Protein AF-A0A1Q6M5T2-F1 (afdb_monomer_lite)

Structure (mmCIF, N/CA/C/O backbone):
data_AF-A0A1Q6M5T2-F1
#
_entry.id   AF-A0A1Q6M5T2-F1
#
loop_
_atom_site.group_PDB
_atom_site.id
_atom_site.type_symbol
_atom_site.label_atom_id
_atom_site.label_alt_id
_atom_site.label_comp_id
_atom_site.label_asym_id
_atom_site.label_entity_id
_atom_site.label_seq_id
_atom_site.pdbx_PDB_ins_code
_atom_site.Cartn_x
_atom_site.Cartn_y
_atom_site.Cartn_z
_atom_site.occupancy
_atom_site.B_iso_or_equiv
_atom_site.auth_seq_id
_atom_site.auth_comp_id
_atom_site.auth_asym_id
_atom_site.auth_atom_id
_atom_site.pdbx_PDB_model_num
ATOM 1 N N . MET A 1 1 ? -17.429 23.509 3.846 1.00 54.16 1 MET A N 1
ATOM 2 C CA . MET A 1 1 ? -16.993 22.189 3.324 1.00 54.16 1 MET A CA 1
ATOM 3 C C . MET A 1 1 ? -15.533 21.878 3.674 1.00 54.16 1 MET A C 1
ATOM 5 O O . MET A 1 1 ? -15.286 20.848 4.289 1.00 54.16 1 MET A O 1
ATOM 9 N N . LEU A 1 2 ? -14.589 22.795 3.407 1.00 54.44 2 LEU A N 1
ATOM 10 C CA . LEU A 1 2 ? -13.163 22.644 3.757 1.00 54.44 2 LEU A CA 1
ATOM 11 C C . LEU A 1 2 ? -12.884 22.352 5.246 1.00 54.44 2 LEU A C 1
ATOM 13 O O . LEU A 1 2 ? -12.005 21.554 5.555 1.00 54.44 2 LEU A O 1
ATOM 17 N N . SER A 1 3 ? -13.628 22.964 6.175 1.00 58.06 3 SER A N 1
ATOM 18 C CA . SER A 1 3 ? -13.429 22.752 7.620 1.00 58.06 3 SER A CA 1
ATOM 19 C C . SER A 1 3 ? -13.767 21.325 8.072 1.00 58.06 3 SER A C 1
ATOM 21 O O . SER A 1 3 ? -13.052 20.765 8.897 1.00 58.06 3 SER A O 1
ATOM 23 N N . LYS A 1 4 ? -14.802 20.697 7.492 1.00 59.91 4 LYS A N 1
ATOM 24 C CA . LYS A 1 4 ? -15.175 19.294 7.765 1.00 59.91 4 LYS A CA 1
ATOM 25 C C . LYS A 1 4 ? -14.154 18.306 7.189 1.00 59.91 4 LYS A C 1
ATOM 27 O O . LYS A 1 4 ? -13.823 17.322 7.845 1.00 59.91 4 LYS A O 1
ATOM 32 N N . ILE A 1 5 ? -13.613 18.605 6.005 1.00 61.44 5 ILE A N 1
ATOM 33 C CA . ILE A 1 5 ? -12.546 17.818 5.367 1.00 61.44 5 ILE A CA 1
ATOM 34 C C . ILE A 1 5 ? -11.267 17.892 6.214 1.00 61.44 5 ILE A C 1
ATOM 36 O O . ILE A 1 5 ? -10.753 16.859 6.634 1.00 61.44 5 ILE A O 1
ATOM 40 N N . LYS A 1 6 ? -10.814 19.099 6.586 1.00 57.97 6 LYS A N 1
ATOM 41 C CA . LYS A 1 6 ? -9.647 19.288 7.469 1.00 57.97 6 LYS A CA 1
ATOM 42 C C . LYS A 1 6 ? -9.798 18.550 8.802 1.00 57.97 6 LYS A C 1
ATOM 44 O O . LYS A 1 6 ? -8.864 17.885 9.228 1.00 57.97 6 LYS A O 1
ATOM 49 N N . LYS A 1 7 ? -10.982 18.592 9.422 1.00 62.62 7 LYS A N 1
ATOM 50 C CA . LYS A 1 7 ? -11.262 17.890 10.688 1.00 62.62 7 LYS A CA 1
ATOM 51 C C . LYS A 1 7 ? -11.243 16.358 10.562 1.00 62.62 7 LYS A C 1
ATOM 53 O O . LYS A 1 7 ? -11.088 15.678 11.566 1.00 62.62 7 LYS A O 1
ATOM 58 N N . THR A 1 8 ? -11.399 15.822 9.352 1.00 62.69 8 THR A N 1
ATOM 59 C CA . THR A 1 8 ? -11.350 14.376 9.075 1.00 62.69 8 THR A CA 1
ATOM 60 C C . THR A 1 8 ? -9.910 13.898 8.866 1.00 62.69 8 THR A C 1
ATOM 62 O O . THR A 1 8 ? -9.520 12.858 9.399 1.00 62.69 8 THR A O 1
ATOM 65 N N . PHE A 1 9 ? -9.107 14.678 8.136 1.00 68.81 9 PHE A N 1
ATOM 66 C CA . PHE A 1 9 ? -7.741 14.307 7.750 1.00 68.81 9 PHE A CA 1
ATOM 67 C C . PHE A 1 9 ? -6.652 14.800 8.716 1.00 68.81 9 PHE A C 1
ATOM 69 O O . PHE A 1 9 ? -5.597 14.195 8.790 1.00 68.81 9 PHE A O 1
ATOM 76 N N . LEU A 1 10 ? -6.876 15.833 9.529 1.00 70.94 10 LEU A N 1
ATOM 77 C CA . LEU A 1 10 ? -5.912 16.267 10.555 1.00 70.94 10 LEU A CA 1
ATOM 78 C C . LEU A 1 10 ? -6.220 15.612 11.905 1.00 70.94 10 LEU A C 1
ATOM 80 O O . LEU A 1 10 ? -6.423 16.285 12.913 1.00 70.94 10 LEU A O 1
ATOM 84 N N . THR A 1 11 ? -6.320 14.283 11.912 1.00 82.50 11 THR A N 1
ATOM 85 C CA . THR A 1 11 ? -6.622 13.498 13.116 1.00 82.50 11 THR A CA 1
ATOM 86 C C . THR A 1 11 ? -5.472 12.565 13.458 1.00 82.50 11 THR A C 1
ATOM 88 O O . THR A 1 11 ? -4.744 12.116 12.572 1.00 82.50 11 THR A O 1
ATOM 91 N N . LYS A 1 12 ? -5.343 12.219 14.746 1.00 87.19 12 LYS A N 1
ATOM 92 C C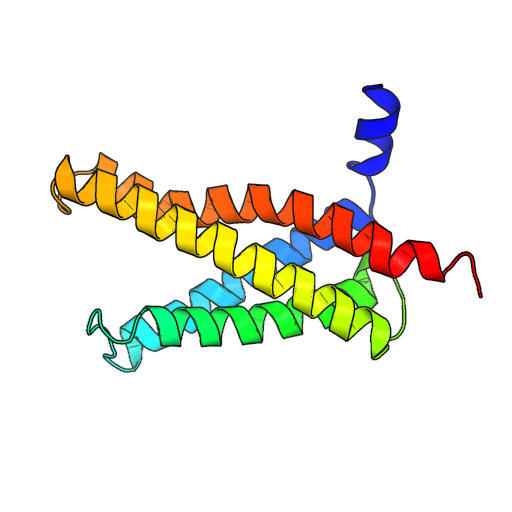A . LYS A 1 12 ? -4.397 11.190 15.202 1.00 87.19 12 LYS A CA 1
ATOM 93 C C . LYS A 1 12 ? -4.586 9.889 14.415 1.00 87.19 12 LYS A C 1
ATOM 95 O O . LYS A 1 12 ? -3.608 9.344 13.927 1.00 87.19 12 LYS A O 1
ATOM 100 N N . SER A 1 13 ? -5.833 9.455 14.203 1.00 89.62 13 SER A N 1
ATOM 101 C CA . SER A 1 13 ? -6.135 8.254 13.414 1.00 89.62 13 SER A CA 1
ATOM 102 C C . SER A 1 13 ? -5.636 8.350 11.972 1.00 89.62 13 SER A C 1
ATOM 104 O O . SER A 1 13 ? -5.062 7.386 11.484 1.00 89.62 13 SER A O 1
ATOM 106 N N . PHE A 1 14 ? -5.806 9.486 11.284 1.00 92.31 14 PHE A N 1
ATOM 107 C CA . PHE A 1 14 ? -5.267 9.630 9.926 1.00 92.31 14 PHE A CA 1
ATOM 108 C C . PHE A 1 14 ? -3.739 9.568 9.916 1.00 92.31 14 PHE A C 1
ATOM 110 O O . PHE A 1 14 ? -3.164 8.846 9.109 1.00 92.31 14 PHE A O 1
ATOM 117 N N . LEU A 1 15 ? -3.076 10.268 10.842 1.00 93.25 15 LEU A N 1
ATOM 118 C CA . LEU A 1 15 ? -1.617 10.251 10.923 1.00 93.25 15 LEU A CA 1
ATOM 119 C C . LEU A 1 15 ? -1.081 8.841 11.216 1.00 93.25 15 LEU A C 1
ATOM 121 O O . LEU A 1 15 ? -0.168 8.379 10.536 1.00 93.25 15 LEU A O 1
ATOM 125 N N . THR A 1 16 ? -1.678 8.132 12.178 1.00 94.94 16 THR A N 1
ATOM 126 C CA . THR A 1 16 ? -1.327 6.740 12.490 1.00 94.94 16 THR A CA 1
ATOM 127 C C . THR A 1 16 ? -1.577 5.820 11.296 1.00 94.94 16 THR A C 1
ATOM 129 O O . THR A 1 16 ? -0.715 5.004 10.970 1.00 94.94 16 THR A O 1
ATOM 132 N N . PHE A 1 17 ? -2.694 6.000 10.586 1.00 95.81 17 PHE A N 1
ATOM 133 C CA . PHE A 1 17 ? -2.992 5.254 9.365 1.00 95.81 17 PHE A CA 1
ATOM 134 C C . PHE A 1 17 ? -1.935 5.488 8.279 1.00 95.81 17 PHE A C 1
ATOM 136 O O . PHE A 1 17 ? -1.493 4.534 7.644 1.00 95.81 17 PHE A O 1
ATOM 143 N N . CYS A 1 18 ? -1.485 6.732 8.092 1.00 95.31 18 CYS A N 1
ATOM 144 C CA . CYS A 1 18 ? -0.428 7.069 7.140 1.00 95.31 18 CYS A CA 1
ATOM 145 C C . CYS A 1 18 ? 0.916 6.437 7.505 1.00 95.31 18 CYS A C 1
ATOM 147 O O .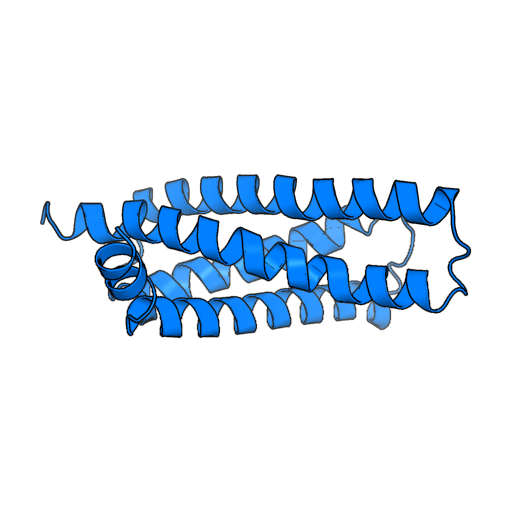 CYS A 1 18 ? 1.583 5.898 6.626 1.00 95.31 18 CYS A O 1
ATOM 149 N N . ILE A 1 19 ? 1.293 6.442 8.786 1.00 96.62 19 ILE A N 1
ATOM 150 C CA . ILE A 1 19 ? 2.521 5.784 9.257 1.00 96.62 19 ILE A CA 1
ATOM 151 C C . ILE A 1 19 ? 2.457 4.279 8.973 1.00 96.62 19 ILE A C 1
ATOM 153 O O . ILE A 1 19 ? 3.383 3.719 8.391 1.00 96.62 19 ILE A O 1
ATOM 157 N N . ILE A 1 20 ? 1.344 3.627 9.320 1.00 97.75 20 ILE A N 1
ATOM 158 C CA . ILE A 1 20 ? 1.143 2.196 9.049 1.00 97.75 20 ILE A CA 1
ATOM 159 C C . ILE A 1 20 ? 1.150 1.921 7.545 1.00 97.75 20 ILE A C 1
ATOM 161 O O . ILE A 1 20 ? 1.754 0.947 7.107 1.00 97.75 20 ILE A O 1
ATOM 165 N N . GLY A 1 21 ? 0.521 2.786 6.750 1.00 96.56 21 GLY A N 1
ATOM 166 C CA . GLY A 1 21 ? 0.528 2.710 5.293 1.00 96.56 21 GLY A CA 1
ATOM 167 C C . GLY A 1 21 ? 1.930 2.795 4.697 1.00 96.56 21 GLY A C 1
ATOM 168 O O . GLY A 1 21 ? 2.271 1.993 3.832 1.00 96.56 21 GLY A O 1
ATOM 169 N N . GLY A 1 22 ? 2.759 3.714 5.196 1.00 96.44 22 GLY A N 1
ATOM 170 C CA . GLY A 1 22 ? 4.164 3.828 4.806 1.00 96.44 22 GLY A CA 1
ATOM 171 C C . GLY A 1 22 ? 4.968 2.579 5.167 1.00 96.44 22 GLY A C 1
ATOM 172 O O . GLY A 1 22 ? 5.690 2.050 4.328 1.00 96.44 22 GLY A O 1
ATOM 173 N N . LEU A 1 23 ? 4.788 2.042 6.378 1.00 97.50 23 LEU A N 1
ATOM 174 C CA . LEU A 1 23 ? 5.427 0.786 6.787 1.00 97.50 23 LEU A CA 1
ATOM 175 C C . LEU A 1 23 ? 4.969 -0.400 5.930 1.00 97.50 23 LEU A C 1
ATOM 177 O O . LEU A 1 23 ? 5.787 -1.228 5.545 1.00 97.50 23 LEU A O 1
ATOM 181 N N . ALA A 1 24 ? 3.682 -0.466 5.588 1.00 97.00 24 ALA A N 1
ATOM 182 C CA . ALA A 1 24 ? 3.139 -1.499 4.713 1.00 97.00 24 ALA A CA 1
ATOM 183 C C . ALA A 1 24 ? 3.699 -1.401 3.287 1.00 97.00 24 ALA A C 1
ATOM 185 O O . ALA A 1 24 ? 4.001 -2.427 2.682 1.00 97.00 24 ALA A O 1
ATOM 186 N N . TYR A 1 25 ? 3.875 -0.184 2.765 1.00 94.81 25 TYR A N 1
ATOM 187 C CA . TYR A 1 25 ? 4.528 0.048 1.477 1.00 94.81 25 TYR A CA 1
ATOM 188 C C . TYR A 1 25 ? 5.992 -0.408 1.498 1.00 94.81 25 TYR A C 1
ATOM 190 O O . TYR A 1 25 ? 6.420 -1.133 0.604 1.00 94.81 25 TYR A O 1
ATOM 198 N N . LEU A 1 26 ? 6.747 -0.059 2.544 1.00 94.81 26 LEU A N 1
ATOM 199 C CA . LEU A 1 26 ? 8.130 -0.518 2.700 1.00 94.81 26 LEU A CA 1
ATOM 200 C C . LEU A 1 26 ? 8.216 -2.042 2.837 1.00 94.81 26 LEU A C 1
ATOM 202 O O . LEU A 1 26 ? 9.107 -2.652 2.255 1.00 94.81 26 LEU A O 1
ATOM 206 N N . LEU A 1 27 ? 7.279 -2.662 3.557 1.00 95.44 27 LEU A N 1
ATOM 207 C CA . LEU A 1 27 ? 7.180 -4.116 3.667 1.00 95.44 27 LEU A CA 1
ATOM 208 C C . LEU A 1 27 ? 6.909 -4.758 2.301 1.00 95.44 27 LEU A C 1
ATOM 210 O O . LEU A 1 27 ? 7.589 -5.711 1.931 1.00 95.44 27 LEU A O 1
ATOM 214 N N . HIS A 1 28 ? 5.959 -4.213 1.539 1.00 93.25 28 HIS A N 1
ATOM 215 C CA . HIS A 1 28 ? 5.656 -4.667 0.185 1.00 93.25 28 HIS A CA 1
ATOM 216 C C . HIS A 1 28 ? 6.893 -4.572 -0.717 1.00 93.25 28 HIS A C 1
ATOM 218 O O . HIS A 1 28 ? 7.310 -5.575 -1.293 1.00 93.25 28 HIS A O 1
ATOM 224 N N . GLN A 1 29 ? 7.528 -3.398 -0.774 1.00 88.75 29 GLN A N 1
ATOM 225 C CA . GLN A 1 29 ? 8.707 -3.180 -1.606 1.00 88.75 29 GLN A CA 1
ATOM 226 C C . GLN A 1 29 ? 9.886 -4.051 -1.164 1.00 88.75 29 GLN A C 1
ATOM 228 O O . GLN A 1 29 ? 10.607 -4.577 -2.005 1.00 88.75 29 GLN A O 1
ATOM 233 N N . GLY A 1 30 ? 10.079 -4.236 0.143 1.00 89.56 30 GLY A N 1
ATOM 234 C CA . GLY A 1 30 ? 11.121 -5.097 0.693 1.00 89.56 30 GLY A CA 1
ATOM 235 C C . GLY A 1 30 ? 10.937 -6.556 0.281 1.00 89.56 30 GLY A C 1
ATOM 236 O O . GLY A 1 30 ? 11.874 -7.169 -0.221 1.00 89.56 30 GLY A O 1
ATOM 237 N N . ILE A 1 31 ? 9.723 -7.097 0.418 1.00 88.50 31 ILE A N 1
ATOM 238 C CA . ILE A 1 31 ? 9.409 -8.469 -0.007 1.00 88.50 31 ILE A CA 1
ATOM 239 C C . ILE A 1 31 ? 9.575 -8.605 -1.522 1.00 88.50 31 ILE A C 1
ATOM 241 O O . ILE A 1 31 ? 10.239 -9.531 -1.982 1.00 88.50 31 ILE A O 1
ATOM 245 N N . TYR A 1 32 ? 9.039 -7.660 -2.294 1.00 83.38 32 TYR A N 1
ATOM 246 C CA . TYR A 1 32 ? 9.189 -7.642 -3.746 1.00 83.38 32 TYR A CA 1
ATOM 247 C C . TYR A 1 32 ? 10.669 -7.615 -4.171 1.00 83.38 32 TYR A C 1
ATOM 249 O O . TYR A 1 32 ? 11.090 -8.381 -5.038 1.00 83.38 32 TYR A O 1
ATOM 257 N N . LEU A 1 33 ? 11.501 -6.800 -3.514 1.00 79.44 33 LEU A N 1
ATOM 258 C CA . LEU A 1 33 ? 12.942 -6.738 -3.772 1.00 79.44 33 LEU A CA 1
ATOM 259 C C . LEU A 1 33 ? 13.672 -8.036 -3.413 1.00 79.44 33 LEU A C 1
ATOM 261 O O . LEU A 1 33 ? 14.568 -8.440 -4.147 1.00 79.44 33 LEU A O 1
ATOM 265 N N . LEU A 1 34 ? 13.294 -8.708 -2.324 1.00 78.81 34 LEU A N 1
ATOM 266 C CA . LEU A 1 34 ? 13.866 -10.010 -1.966 1.00 78.81 34 LEU A CA 1
ATOM 267 C C . LEU A 1 34 ? 13.542 -11.071 -3.026 1.00 78.81 34 LEU A C 1
ATOM 269 O O . LEU A 1 34 ? 14.439 -11.790 -3.466 1.00 78.81 34 LEU A O 1
ATOM 273 N N . TYR A 1 35 ? 12.296 -11.125 -3.502 1.00 70.69 35 TYR A N 1
ATOM 274 C CA . TYR A 1 35 ? 11.903 -12.041 -4.579 1.00 70.69 35 TYR A CA 1
ATOM 275 C C . TYR A 1 35 ? 12.630 -11.746 -5.897 1.00 70.69 35 TYR A C 1
ATOM 277 O O . TYR A 1 35 ? 13.068 -12.671 -6.580 1.00 70.69 35 TYR A O 1
ATOM 285 N N . THR A 1 36 ? 12.819 -10.467 -6.226 1.00 66.12 36 THR A N 1
ATOM 286 C CA . THR A 1 36 ? 13.436 -10.045 -7.495 1.00 66.12 36 THR A CA 1
ATOM 287 C C . THR A 1 36 ? 14.964 -10.095 -7.499 1.00 66.12 36 THR A C 1
ATOM 289 O O . THR A 1 36 ? 15.542 -10.428 -8.529 1.00 66.12 36 THR A O 1
ATOM 292 N N . LYS A 1 37 ? 15.642 -9.796 -6.382 1.00 63.94 37 LYS A N 1
ATOM 293 C CA . LYS A 1 37 ? 17.117 -9.741 -6.318 1.00 63.94 37 LYS A CA 1
ATOM 294 C C . LYS A 1 37 ? 17.773 -10.985 -5.727 1.00 63.94 37 LYS A C 1
ATOM 296 O O . LYS A 1 37 ? 18.893 -11.297 -6.115 1.00 63.94 37 LYS A O 1
ATOM 301 N N . THR A 1 38 ? 17.130 -11.679 -4.787 1.00 56.72 38 THR A N 1
ATOM 302 C CA . THR A 1 38 ? 17.767 -12.787 -4.047 1.00 56.72 38 THR A CA 1
ATOM 303 C C . THR A 1 38 ? 17.439 -14.155 -4.637 1.00 56.72 38 THR A C 1
ATOM 305 O O . THR A 1 38 ? 18.282 -15.045 -4.601 1.00 56.72 38 THR A O 1
ATOM 308 N N . PHE A 1 39 ? 16.250 -14.326 -5.220 1.00 51.72 39 PHE A N 1
ATOM 309 C CA . PHE A 1 39 ? 15.798 -15.619 -5.748 1.00 51.72 39 PHE A CA 1
ATOM 310 C C . PHE A 1 39 ? 15.851 -15.734 -7.281 1.00 51.72 39 PHE A C 1
ATOM 312 O O . PHE A 1 39 ? 15.471 -16.766 -7.823 1.00 51.72 39 PHE A O 1
ATOM 319 N N . GLY A 1 40 ? 16.326 -14.704 -7.994 1.00 47.94 40 GLY A N 1
ATOM 320 C CA . GLY A 1 40 ? 16.521 -14.759 -9.450 1.00 47.94 40 GLY A CA 1
ATOM 321 C C . GLY A 1 40 ? 15.234 -14.871 -10.281 1.00 47.94 40 GLY A C 1
ATOM 322 O O . GLY A 1 40 ? 15.311 -15.153 -11.471 1.00 47.94 40 GLY A O 1
ATOM 323 N N . PHE A 1 41 ? 14.056 -14.623 -9.696 1.00 44.22 41 PHE A N 1
ATOM 324 C CA . PHE A 1 41 ? 12.752 -14.697 -10.375 1.00 44.22 41 PHE A CA 1
ATOM 325 C C . PHE A 1 41 ? 12.451 -13.493 -11.291 1.00 44.22 41 PHE A C 1
ATOM 327 O O . PHE A 1 41 ? 11.284 -13.172 -11.511 1.00 44.22 41 PHE A O 1
ATOM 334 N N . TYR A 1 42 ? 13.465 -12.820 -11.847 1.00 49.38 42 TYR A N 1
ATOM 335 C CA . TYR A 1 42 ? 13.245 -11.833 -12.909 1.00 49.38 42 TYR A CA 1
ATOM 336 C C . TYR A 1 42 ? 13.086 -12.554 -14.254 1.00 49.38 42 TYR A C 1
ATOM 338 O O . TYR A 1 42 ? 13.931 -12.495 -15.140 1.00 49.38 42 TYR A O 1
ATOM 346 N N . ASP A 1 43 ? 11.990 -13.294 -14.357 1.00 50.72 43 ASP A N 1
ATOM 347 C CA . ASP A 1 43 ? 11.355 -13.636 -15.620 1.00 50.72 43 ASP A CA 1
ATOM 348 C C . ASP A 1 43 ? 10.018 -12.887 -15.569 1.00 50.72 43 ASP A C 1
ATOM 350 O O . ASP A 1 43 ? 9.293 -13.030 -14.576 1.00 50.72 43 ASP A O 1
ATOM 354 N N . ASP A 1 44 ? 9.693 -12.065 -16.573 1.00 56.06 44 ASP A N 1
ATOM 355 C CA . ASP A 1 44 ? 8.466 -11.238 -16.632 1.00 56.06 44 ASP A CA 1
ATOM 356 C C . ASP A 1 44 ? 7.194 -12.035 -16.269 1.00 56.06 44 ASP A C 1
ATOM 358 O O . ASP A 1 44 ? 6.200 -11.499 -15.777 1.00 56.06 44 ASP A O 1
ATOM 362 N N . LYS A 1 45 ? 7.260 -13.361 -16.427 1.00 58.66 45 LYS A N 1
ATOM 363 C CA . LYS A 1 45 ? 6.241 -14.347 -16.064 1.00 58.66 45 LYS A CA 1
ATOM 364 C C . LYS A 1 45 ? 5.873 -14.397 -14.574 1.00 58.66 45 LYS A C 1
ATOM 366 O O . LYS A 1 45 ? 4.743 -14.765 -14.265 1.00 58.66 45 LYS A O 1
ATOM 371 N N . ASN A 1 46 ? 6.773 -14.039 -13.651 1.00 68.38 46 ASN A N 1
ATOM 372 C CA . ASN A 1 46 ? 6.563 -14.197 -12.200 1.00 68.38 46 ASN A CA 1
ATOM 373 C C . ASN A 1 46 ? 6.423 -12.875 -11.429 1.00 68.38 46 ASN A C 1
ATOM 375 O O . ASN A 1 46 ? 6.227 -12.893 -10.207 1.00 68.38 46 ASN A O 1
ATOM 379 N N . HIS A 1 47 ? 6.483 -11.733 -12.121 1.00 75.44 47 HIS A N 1
ATOM 380 C CA . HIS A 1 47 ? 6.308 -10.409 -11.521 1.00 75.44 47 HIS A CA 1
ATOM 381 C C . HIS A 1 47 ? 4.967 -10.302 -10.779 1.00 75.44 47 HIS A C 1
ATOM 383 O O . HIS A 1 47 ? 4.943 -10.016 -9.584 1.00 75.44 47 HIS A O 1
ATOM 389 N N . LEU A 1 48 ? 3.863 -10.650 -11.448 1.00 80.50 48 LEU A N 1
ATOM 390 C CA . LEU A 1 48 ? 2.516 -10.590 -10.867 1.00 80.50 48 LEU A CA 1
ATOM 391 C C . LEU A 1 48 ? 2.374 -11.450 -9.607 1.00 80.50 48 LEU A C 1
ATOM 393 O O . LEU A 1 48 ? 1.754 -11.022 -8.636 1.00 80.50 48 LEU A O 1
ATOM 397 N N . ILE A 1 49 ? 2.967 -12.648 -9.602 1.00 83.00 49 ILE A N 1
ATOM 398 C CA . ILE A 1 49 ? 2.920 -13.562 -8.453 1.00 83.00 49 ILE A CA 1
ATOM 399 C C . ILE A 1 49 ? 3.706 -12.969 -7.280 1.00 83.00 49 ILE A C 1
ATOM 401 O O . ILE A 1 49 ? 3.206 -12.931 -6.156 1.00 83.00 49 ILE A O 1
ATOM 405 N N . SER A 1 50 ? 4.909 -12.456 -7.541 1.00 82.44 50 SER A N 1
ATOM 406 C 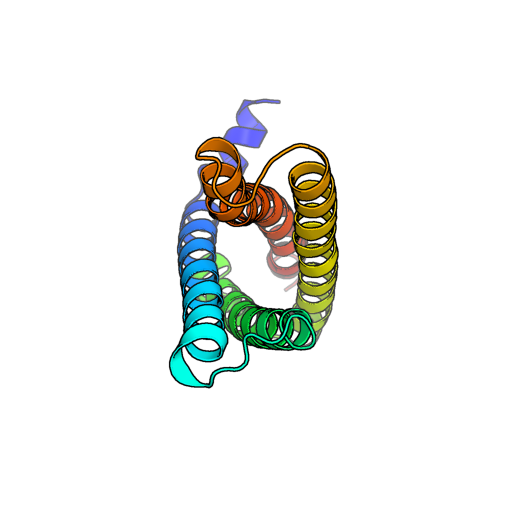CA . SER A 1 50 ? 5.761 -11.845 -6.515 1.00 82.44 50 SER A CA 1
ATOM 407 C C . SER A 1 50 ? 5.091 -10.615 -5.897 1.00 82.44 50 SER A C 1
ATOM 409 O O . SER A 1 50 ? 5.040 -10.480 -4.671 1.00 82.44 50 SER A O 1
ATOM 411 N N . THR A 1 51 ? 4.501 -9.757 -6.733 1.00 87.19 51 THR A N 1
ATOM 412 C CA . THR A 1 51 ? 3.733 -8.585 -6.300 1.00 87.19 51 THR A CA 1
ATOM 413 C C . THR A 1 51 ? 2.491 -8.995 -5.508 1.00 87.19 51 THR A C 1
ATOM 415 O O . THR A 1 51 ? 2.228 -8.421 -4.452 1.00 87.19 51 THR A O 1
ATOM 418 N N . ALA A 1 52 ? 1.758 -10.028 -5.935 1.00 88.81 52 ALA A N 1
ATOM 419 C CA . ALA A 1 52 ? 0.587 -10.530 -5.214 1.00 88.81 52 ALA A CA 1
ATOM 420 C C . ALA A 1 52 ? 0.946 -11.084 -3.822 1.00 88.81 52 ALA A C 1
ATOM 422 O O . ALA A 1 52 ? 0.247 -10.798 -2.844 1.00 88.81 52 ALA A O 1
ATOM 423 N N . ILE A 1 53 ? 2.053 -11.824 -3.694 1.00 89.88 53 ILE A N 1
ATOM 424 C CA . ILE A 1 53 ? 2.554 -12.323 -2.403 1.00 89.88 53 ILE A CA 1
ATOM 425 C C . ILE A 1 53 ? 2.941 -11.150 -1.497 1.00 89.88 53 ILE A C 1
ATOM 427 O O . ILE A 1 53 ? 2.461 -11.058 -0.364 1.00 89.88 53 ILE A O 1
ATOM 431 N N . ALA A 1 54 ? 3.757 -10.219 -2.000 1.00 92.19 54 ALA A N 1
ATOM 432 C CA . ALA A 1 54 ? 4.170 -9.033 -1.255 1.00 92.19 54 ALA A CA 1
ATOM 433 C C . ALA A 1 54 ? 2.963 -8.197 -0.804 1.00 92.19 54 ALA A C 1
ATOM 435 O O . ALA A 1 54 ? 2.892 -7.744 0.341 1.00 92.19 54 ALA A O 1
ATOM 436 N N . PHE A 1 55 ? 1.976 -8.018 -1.686 1.00 93.69 55 PHE A N 1
ATOM 437 C CA . PHE A 1 55 ? 0.739 -7.301 -1.397 1.00 93.69 55 PHE A CA 1
ATOM 438 C C . PHE A 1 55 ? -0.104 -8.010 -0.337 1.00 93.69 55 PHE A C 1
ATOM 440 O O . PHE A 1 55 ? -0.646 -7.355 0.555 1.00 93.69 55 PHE A O 1
ATOM 447 N N . THR A 1 56 ? -0.185 -9.339 -0.386 1.00 94.88 56 THR A N 1
ATOM 448 C CA . THR A 1 56 ? -0.922 -10.140 0.599 1.00 94.88 56 THR A CA 1
ATOM 449 C C . THR A 1 56 ? -0.326 -9.966 1.993 1.00 94.88 56 THR A C 1
ATOM 451 O O . THR A 1 56 ? -1.046 -9.621 2.933 1.00 94.88 56 THR A O 1
ATOM 454 N N . VAL A 1 57 ? 0.995 -10.116 2.132 1.00 95.75 57 VAL A N 1
ATOM 455 C CA . VAL A 1 57 ? 1.683 -9.946 3.422 1.00 95.75 57 VAL A CA 1
ATOM 456 C C . VAL A 1 57 ? 1.518 -8.516 3.948 1.00 95.75 57 VAL A C 1
ATOM 458 O O . VAL A 1 57 ? 1.152 -8.319 5.111 1.00 95.75 57 VAL A O 1
ATOM 461 N N . ALA A 1 58 ? 1.698 -7.510 3.088 1.00 96.75 58 ALA A N 1
ATOM 462 C CA . ALA A 1 58 ? 1.488 -6.108 3.446 1.00 96.75 58 ALA A CA 1
ATOM 463 C C . ALA A 1 58 ? 0.036 -5.812 3.862 1.00 96.75 58 ALA A C 1
ATOM 465 O O . ALA A 1 58 ? -0.192 -5.042 4.796 1.00 96.75 58 ALA A O 1
ATOM 466 N N . SER A 1 59 ? -0.951 -6.441 3.223 1.00 97.31 59 SER A N 1
ATOM 467 C CA . SER A 1 59 ? -2.377 -6.286 3.542 1.00 97.31 59 SER A CA 1
ATOM 468 C C . SER A 1 59 ? -2.736 -6.896 4.896 1.00 97.31 59 SER A C 1
ATOM 470 O O . SER A 1 59 ? -3.441 -6.265 5.686 1.00 97.31 59 SER A O 1
ATOM 472 N N . ILE A 1 60 ? -2.190 -8.076 5.209 1.00 97.50 60 ILE A N 1
ATOM 473 C CA . ILE A 1 60 ? -2.343 -8.719 6.522 1.00 97.50 60 ILE A CA 1
ATOM 474 C C . ILE A 1 60 ? -1.780 -7.808 7.617 1.00 97.50 60 ILE A C 1
ATOM 476 O O . ILE A 1 60 ? -2.488 -7.481 8.573 1.00 97.50 60 ILE A O 1
ATOM 480 N N . PHE A 1 61 ? -0.542 -7.332 7.445 1.00 98.06 61 PHE A N 1
ATOM 481 C CA . PHE A 1 61 ? 0.074 -6.373 8.365 1.00 98.06 61 PHE A CA 1
ATOM 482 C C . PHE A 1 61 ? -0.797 -5.121 8.532 1.00 98.06 61 PHE A C 1
ATOM 484 O O . PHE A 1 61 ? -1.104 -4.712 9.652 1.00 98.06 61 PHE A O 1
ATOM 491 N N . THR A 1 62 ? -1.255 -4.552 7.417 1.00 97.94 62 THR A N 1
ATOM 492 C CA . THR A 1 62 ? -2.062 -3.328 7.389 1.00 97.94 62 THR A CA 1
ATOM 493 C C . THR A 1 62 ? -3.369 -3.482 8.158 1.00 97.94 62 THR A C 1
ATOM 495 O O . THR A 1 62 ? -3.753 -2.563 8.883 1.00 97.94 62 THR A O 1
ATOM 498 N N . TYR A 1 63 ? -4.058 -4.618 8.023 1.00 97.94 63 TYR A N 1
ATOM 499 C CA . TYR A 1 63 ? -5.299 -4.889 8.747 1.00 97.94 63 TYR A CA 1
ATOM 500 C C . TYR A 1 63 ? -5.067 -4.927 10.258 1.00 97.94 63 TYR A C 1
ATOM 502 O O . TYR A 1 63 ? -5.687 -4.156 10.993 1.00 97.94 63 TYR A O 1
ATOM 510 N N . PHE A 1 64 ? -4.143 -5.774 10.723 1.00 97.62 64 PHE A N 1
ATOM 511 C CA . PHE A 1 64 ? -3.901 -5.946 12.156 1.00 97.62 64 PHE A CA 1
ATOM 512 C C . PHE A 1 64 ? -3.326 -4.687 12.806 1.00 97.62 64 PHE A C 1
ATOM 514 O O . PHE A 1 64 ? -3.762 -4.301 13.893 1.00 97.62 64 PHE A O 1
ATOM 521 N N . ALA A 1 65 ? -2.392 -4.012 12.133 1.00 97.44 65 ALA A N 1
ATOM 522 C CA . ALA A 1 65 ? -1.812 -2.774 12.630 1.00 97.44 65 ALA A CA 1
ATOM 523 C C . ALA A 1 65 ? -2.875 -1.675 12.755 1.00 97.44 65 ALA A C 1
ATOM 525 O O . ALA A 1 65 ? -2.947 -1.017 13.788 1.00 97.44 65 ALA A O 1
ATOM 526 N N . ASN A 1 66 ? -3.746 -1.493 11.757 1.00 97.19 66 ASN A N 1
ATOM 527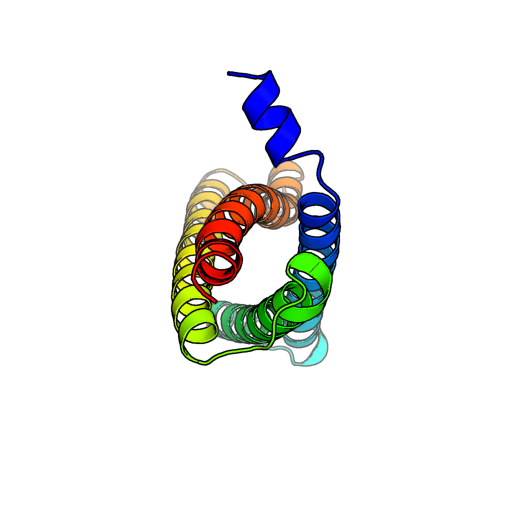 C CA . ASN A 1 66 ? -4.783 -0.463 11.845 1.00 97.19 66 ASN A CA 1
ATOM 528 C C . ASN A 1 66 ? -5.873 -0.806 12.860 1.00 97.19 66 ASN A C 1
ATOM 530 O O . ASN A 1 66 ? -6.292 0.088 13.594 1.00 97.19 66 ASN A O 1
ATOM 534 N N . ALA A 1 67 ? -6.301 -2.069 12.940 1.00 95.62 67 ALA A N 1
ATOM 535 C CA . ALA A 1 67 ? -7.265 -2.503 13.948 1.00 95.62 67 ALA A CA 1
ATOM 536 C C . ALA A 1 67 ? -6.771 -2.147 15.357 1.00 95.62 67 ALA A C 1
ATOM 538 O O . ALA A 1 67 ? -7.506 -1.520 16.113 1.00 95.62 67 ALA A O 1
ATOM 539 N N . LYS A 1 68 ? -5.500 -2.446 15.659 1.00 94.75 68 LYS A N 1
ATOM 540 C CA . LYS A 1 68 ? -4.888 -2.178 16.964 1.00 94.75 68 LYS A CA 1
ATOM 541 C C . LYS A 1 68 ? -4.543 -0.705 17.200 1.00 94.75 68 LYS A C 1
ATOM 543 O O . LYS A 1 68 ? -4.865 -0.170 18.247 1.00 94.75 68 LYS A O 1
ATOM 548 N N . PHE A 1 69 ? -3.841 -0.057 16.274 1.00 95.44 69 PHE A N 1
ATOM 549 C CA . PHE A 1 69 ? -3.205 1.240 16.541 1.00 95.44 69 PHE A CA 1
ATOM 550 C C . PHE A 1 69 ? -4.005 2.442 16.032 1.00 95.44 69 PHE A C 1
ATOM 552 O O . PHE A 1 69 ? -3.915 3.519 16.617 1.00 95.44 69 PHE A O 1
ATOM 559 N N . THR A 1 70 ? -4.773 2.284 14.950 1.00 94.56 70 THR A N 1
ATOM 560 C CA . THR A 1 70 ? -5.549 3.390 14.359 1.00 94.56 70 THR A CA 1
ATOM 561 C C . THR A 1 70 ? -6.952 3.476 14.941 1.00 94.56 70 THR A C 1
ATOM 563 O O . THR A 1 70 ? -7.444 4.580 15.193 1.00 94.56 70 THR A O 1
ATOM 566 N N . TYR A 1 71 ? -7.594 2.318 15.102 1.00 93.00 71 TYR A N 1
ATOM 567 C CA . TYR A 1 71 ? -8.997 2.208 15.498 1.00 93.00 71 TYR A CA 1
ATOM 568 C C . TYR A 1 71 ? -9.197 1.668 16.912 1.00 93.00 71 TYR A C 1
ATOM 570 O O . TYR A 1 71 ? -10.309 1.762 17.403 1.00 93.00 71 TYR A O 1
ATOM 578 N N . ASP A 1 72 ? -8.157 1.123 17.548 1.00 90.69 72 ASP A N 1
ATOM 579 C CA . ASP A 1 72 ? -8.219 0.545 18.900 1.00 90.69 72 ASP A CA 1
ATOM 580 C C . ASP A 1 72 ? -9.369 -0.467 19.082 1.00 90.69 72 ASP A C 1
ATOM 582 O O . ASP A 1 72 ? -10.107 -0.482 20.062 1.00 90.69 72 ASP A O 1
ATOM 586 N N . THR A 1 73 ? -9.540 -1.338 18.084 1.00 88.12 73 THR A N 1
ATOM 587 C CA . THR A 1 73 ? -10.577 -2.377 18.062 1.00 88.12 73 THR A CA 1
ATOM 588 C C . THR A 1 73 ? -9.965 -3.769 17.962 1.00 88.12 73 THR A C 1
ATOM 590 O O . THR A 1 73 ? -8.883 -3.977 17.405 1.00 88.12 73 THR A O 1
ATOM 593 N N . LYS A 1 74 ? -10.694 -4.774 18.457 1.00 87.88 74 LYS A N 1
ATOM 594 C CA . LYS A 1 74 ? -10.327 -6.179 18.242 1.00 87.88 74 LYS A CA 1
ATOM 595 C C . LYS A 1 74 ? -10.586 -6.584 16.790 1.00 87.88 74 LYS A C 1
ATOM 597 O O . LYS A 1 74 ? -11.627 -6.253 16.221 1.00 87.88 74 LYS A O 1
ATOM 602 N N . ALA A 1 75 ? -9.668 -7.365 16.223 1.00 88.25 75 ALA A N 1
ATOM 603 C CA . ALA A 1 75 ? -9.871 -8.009 14.930 1.00 88.25 75 ALA A CA 1
ATOM 604 C C . ALA A 1 75 ? -11.104 -8.927 14.985 1.00 88.25 75 ALA A C 1
ATOM 606 O O . ALA A 1 75 ? -11.257 -9.729 15.907 1.00 88.25 75 ALA A O 1
ATOM 607 N N . LYS A 1 76 ? -11.993 -8.791 14.000 1.00 91.38 76 LYS A N 1
ATOM 608 C CA . LYS A 1 76 ? -13.244 -9.551 13.874 1.00 91.38 76 LYS A CA 1
ATOM 609 C C . LYS A 1 76 ? -13.368 -10.039 12.429 1.00 91.38 76 LYS A C 1
ATOM 611 O O . LYS A 1 76 ? -12.967 -9.334 11.505 1.00 91.38 76 LYS A O 1
ATOM 616 N N . SER A 1 77 ? -13.970 -11.209 12.222 1.00 90.81 77 SER A N 1
ATOM 617 C CA . SER A 1 77 ? -14.137 -11.811 10.887 1.00 90.81 77 SER A CA 1
ATOM 618 C C . SER A 1 77 ? -14.834 -10.872 9.895 1.00 90.81 77 SER A C 1
ATOM 620 O O . SER A 1 77 ? -14.351 -10.682 8.786 1.00 90.81 77 SER A O 1
ATOM 622 N N . ASP A 1 78 ? -15.911 -10.204 10.312 1.00 91.94 78 ASP A N 1
ATOM 623 C CA . ASP A 1 78 ? -16.646 -9.259 9.459 1.00 91.94 78 ASP A CA 1
ATOM 624 C C . ASP A 1 78 ? -15.793 -8.056 9.011 1.00 91.94 78 ASP A C 1
ATOM 626 O O . ASP A 1 78 ? -15.849 -7.661 7.847 1.00 91.94 78 ASP A O 1
ATOM 630 N N . THR A 1 79 ? -14.962 -7.484 9.895 1.00 93.69 79 THR A N 1
ATOM 631 C CA . THR A 1 79 ? -14.079 -6.375 9.491 1.00 93.69 79 THR A CA 1
ATOM 632 C C . THR A 1 79 ? -12.946 -6.874 8.605 1.00 93.69 79 THR A C 1
ATOM 634 O O . THR A 1 79 ? -12.593 -6.186 7.654 1.00 93.69 79 THR A O 1
ATOM 637 N N . ALA A 1 80 ? -12.429 -8.082 8.848 1.00 94.44 80 ALA A N 1
ATOM 638 C CA . ALA A 1 80 ? -11.420 -8.704 7.995 1.00 94.44 80 ALA A CA 1
ATOM 639 C C . ALA A 1 80 ? -11.943 -8.953 6.571 1.00 94.44 80 ALA A C 1
ATOM 641 O O . ALA A 1 80 ? -11.269 -8.591 5.612 1.00 94.44 80 ALA A O 1
ATOM 642 N N . ILE A 1 81 ? -13.159 -9.493 6.422 1.00 95.12 81 ILE A N 1
ATOM 643 C CA . ILE A 1 81 ? -13.784 -9.744 5.112 1.00 95.12 81 ILE A CA 1
ATOM 644 C C . ILE A 1 81 ? -13.998 -8.428 4.355 1.00 95.12 81 ILE A C 1
ATOM 646 O O . ILE A 1 81 ? -13.637 -8.319 3.184 1.00 95.12 81 ILE A O 1
ATOM 650 N N . LYS A 1 82 ? -14.525 -7.391 5.018 1.00 95.88 82 LYS A N 1
ATOM 651 C CA . LYS A 1 82 ? -14.703 -6.072 4.390 1.00 95.88 82 LYS A CA 1
ATOM 652 C C . LYS A 1 82 ? -13.365 -5.438 4.006 1.00 95.88 82 LYS A C 1
ATOM 654 O O . LYS A 1 82 ? -13.238 -4.895 2.912 1.00 95.88 82 LYS A O 1
ATOM 659 N N . SER A 1 83 ? -12.353 -5.534 4.869 1.00 96.69 83 SER A N 1
ATOM 660 C CA . SER A 1 83 ? -11.002 -5.054 4.565 1.00 96.69 83 SER A CA 1
ATOM 661 C C . SER A 1 83 ? -10.364 -5.821 3.406 1.00 96.69 83 SER A C 1
ATOM 663 O O . SER A 1 83 ? -9.694 -5.198 2.589 1.00 96.69 83 SER A O 1
ATOM 665 N N . LEU A 1 84 ? -10.613 -7.128 3.274 1.00 96.44 84 LEU A N 1
ATOM 666 C CA . LEU A 1 84 ? -10.142 -7.927 2.142 1.00 96.44 84 LEU A CA 1
ATOM 667 C C . LEU A 1 84 ? -10.682 -7.393 0.811 1.00 96.44 84 LEU A C 1
ATOM 669 O O . LEU A 1 84 ? -9.908 -7.229 -0.127 1.00 96.44 84 LEU A O 1
ATOM 673 N N . VAL A 1 85 ? -11.970 -7.044 0.741 1.00 96.75 85 VAL A N 1
ATOM 674 C CA . VAL A 1 85 ? -12.553 -6.416 -0.459 1.00 96.75 85 VAL A CA 1
ATOM 675 C C . VAL A 1 85 ? -11.843 -5.102 -0.787 1.00 96.75 85 VAL A C 1
ATOM 677 O O . VAL A 1 85 ? -11.477 -4.871 -1.938 1.00 96.75 85 VAL A O 1
ATOM 680 N N . VAL A 1 86 ? -11.582 -4.263 0.222 1.00 97.31 86 VAL A N 1
ATOM 681 C CA . VAL A 1 86 ? -10.831 -3.008 0.039 1.00 97.31 86 VAL A CA 1
ATOM 682 C C . VAL A 1 86 ? -9.429 -3.278 -0.512 1.00 97.31 86 VAL A C 1
ATOM 684 O O . VAL A 1 86 ? -8.977 -2.560 -1.401 1.00 97.31 86 VAL A O 1
ATOM 687 N N . PHE A 1 87 ? -8.745 -4.312 -0.019 1.00 97.38 87 PHE A N 1
ATOM 688 C CA . PHE A 1 87 ? -7.417 -4.679 -0.500 1.00 97.38 87 PHE A CA 1
ATOM 689 C C . PHE A 1 87 ? -7.435 -5.207 -1.933 1.00 97.38 87 PHE A C 1
ATOM 691 O O . PHE A 1 87 ? -6.602 -4.785 -2.726 1.00 97.38 87 PHE A O 1
ATOM 698 N N . ILE A 1 88 ? -8.396 -6.055 -2.302 1.00 95.75 88 ILE A N 1
ATOM 699 C CA . ILE A 1 88 ? -8.530 -6.552 -3.680 1.00 95.75 88 ILE A CA 1
ATOM 700 C C . ILE A 1 88 ? -8.768 -5.387 -4.646 1.00 95.75 88 ILE A C 1
ATOM 702 O O . ILE A 1 88 ? -8.076 -5.269 -5.653 1.00 95.75 88 ILE A O 1
ATOM 706 N N . VAL A 1 89 ? -9.697 -4.483 -4.318 1.00 95.69 89 VAL A N 1
ATOM 707 C CA . VAL A 1 89 ? -9.976 -3.299 -5.147 1.00 95.69 89 VAL A CA 1
ATOM 708 C C . VAL A 1 89 ? -8.740 -2.408 -5.256 1.00 95.69 89 VAL A C 1
ATOM 710 O O . VAL A 1 89 ? -8.387 -1.978 -6.351 1.00 95.69 89 VAL A O 1
ATOM 713 N N . LYS A 1 90 ? -8.042 -2.170 -4.138 1.00 94.88 90 LYS A N 1
ATOM 714 C CA . LYS A 1 90 ? -6.782 -1.419 -4.125 1.00 94.88 90 LYS A CA 1
ATOM 715 C C . LYS A 1 90 ? -5.733 -2.061 -5.031 1.00 94.88 90 LYS A C 1
ATOM 717 O O . LYS A 1 90 ? -5.108 -1.346 -5.802 1.00 94.88 90 LYS A O 1
ATOM 722 N N . PHE A 1 91 ? -5.549 -3.376 -4.942 1.00 93.56 91 PHE A N 1
ATOM 723 C CA . PHE A 1 91 ? -4.581 -4.110 -5.752 1.00 93.56 91 PHE A CA 1
ATOM 724 C C . PHE A 1 91 ? -4.873 -3.956 -7.241 1.00 93.56 91 PHE A C 1
ATOM 726 O O . PHE A 1 91 ? -4.001 -3.537 -7.992 1.00 93.56 91 PHE A O 1
ATOM 733 N N . VAL A 1 92 ? -6.118 -4.212 -7.651 1.00 93.88 92 VAL A N 1
ATOM 734 C CA . VAL A 1 92 ? -6.534 -4.112 -9.056 1.00 93.88 92 VAL A CA 1
ATOM 735 C C . VAL A 1 92 ? -6.339 -2.696 -9.595 1.00 93.88 92 VAL A C 1
ATOM 737 O O . VAL A 1 92 ? -5.832 -2.534 -10.701 1.00 93.88 92 VAL A O 1
ATOM 740 N N . ILE A 1 93 ? -6.707 -1.668 -8.822 1.00 94.12 93 ILE A N 1
ATOM 741 C CA . ILE A 1 93 ? -6.536 -0.271 -9.239 1.00 94.12 93 ILE A CA 1
ATOM 742 C C . ILE A 1 93 ? -5.053 0.083 -9.354 1.00 94.12 93 ILE A C 1
ATOM 744 O O . ILE A 1 93 ? -4.645 0.624 -10.377 1.00 94.12 93 ILE A O 1
ATOM 748 N N . THR A 1 94 ? -4.250 -0.205 -8.327 1.00 92.44 94 THR A N 1
ATOM 749 C CA . THR A 1 94 ? -2.830 0.160 -8.321 1.00 92.44 94 THR A CA 1
ATOM 750 C C . THR A 1 94 ? -2.072 -0.580 -9.416 1.00 92.44 94 THR A C 1
ATOM 752 O O . THR A 1 94 ? -1.459 0.069 -10.254 1.00 92.44 94 THR A O 1
ATOM 755 N N . GLU A 1 95 ? -2.158 -1.909 -9.472 1.00 90.44 95 GLU A N 1
ATOM 756 C CA . GLU A 1 95 ? -1.416 -2.699 -10.460 1.00 90.44 95 GLU A CA 1
ATOM 757 C C . GLU A 1 95 ? -1.938 -2.486 -11.879 1.00 90.44 95 GLU A C 1
ATOM 759 O O . GLU A 1 95 ? -1.150 -2.344 -12.810 1.00 90.44 95 GLU A O 1
ATOM 764 N N . GLY A 1 96 ? -3.258 -2.384 -12.060 1.00 92.19 96 GLY A N 1
ATOM 765 C CA . GLY A 1 96 ? -3.845 -2.105 -13.368 1.00 92.19 96 GLY A CA 1
ATOM 766 C C . GLY A 1 96 ? -3.389 -0.760 -13.936 1.00 92.19 96 GLY A C 1
ATOM 767 O O . GLY A 1 96 ? -3.033 -0.676 -15.112 1.00 92.19 96 GLY A O 1
ATOM 768 N N 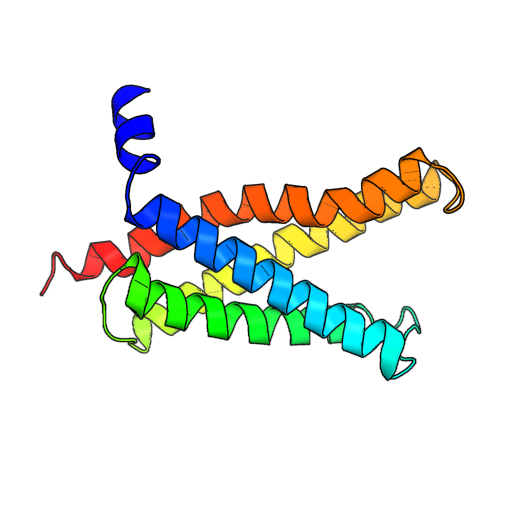. LEU A 1 97 ? -3.343 0.287 -13.102 1.00 95.00 97 LEU A N 1
ATOM 769 C CA . LEU A 1 97 ? -2.833 1.597 -13.510 1.00 95.00 97 LEU A CA 1
ATOM 770 C C . LEU A 1 97 ? -1.323 1.577 -13.747 1.00 95.00 97 LEU A C 1
ATOM 772 O O . LEU A 1 97 ? -0.877 2.156 -14.736 1.00 95.00 97 LEU A O 1
ATOM 776 N N . THR A 1 98 ? -0.550 0.899 -12.893 1.00 91.81 98 THR A N 1
ATOM 777 C CA . THR A 1 98 ? 0.896 0.727 -13.092 1.00 91.81 98 THR A CA 1
ATOM 778 C C . THR A 1 98 ? 1.171 0.083 -14.446 1.00 91.81 98 THR A C 1
ATOM 780 O O . THR A 1 98 ? 1.865 0.673 -15.269 1.00 91.81 98 THR A O 1
ATOM 783 N N . LEU A 1 99 ? 0.566 -1.072 -14.734 1.00 91.00 99 LEU A N 1
ATOM 784 C CA . LEU A 1 99 ? 0.763 -1.782 -15.998 1.00 91.00 99 LEU A CA 1
ATOM 785 C C . LEU A 1 99 ? 0.316 -0.949 -17.203 1.00 91.00 99 LEU A C 1
ATOM 787 O O . LEU A 1 99 ? 1.036 -0.879 -18.196 1.00 91.00 99 LEU A O 1
ATOM 791 N N . GLY A 1 100 ? -0.843 -0.289 -17.120 1.00 94.00 100 GLY A N 1
ATOM 792 C CA . GLY A 1 100 ? -1.361 0.541 -18.208 1.00 94.00 100 GLY A CA 1
ATOM 793 C C . GLY A 1 100 ? -0.455 1.730 -18.534 1.00 94.00 100 GLY A C 1
ATOM 794 O O . GLY A 1 100 ? -0.152 1.980 -19.700 1.00 94.00 100 GLY A O 1
ATOM 795 N N . ILE A 1 101 ? 0.023 2.444 -17.512 1.00 94.56 101 ILE A N 1
ATOM 796 C CA . ILE A 1 101 ? 0.926 3.586 -17.700 1.00 94.56 101 ILE A CA 1
ATOM 797 C C . ILE A 1 101 ? 2.292 3.106 -18.193 1.00 94.56 101 ILE A C 1
ATOM 799 O O . ILE A 1 101 ? 2.825 3.686 -19.137 1.00 94.56 101 ILE A O 1
ATOM 803 N N . MET A 1 102 ? 2.838 2.026 -17.630 1.00 91.00 102 MET A N 1
ATOM 804 C CA . MET A 1 102 ? 4.122 1.479 -18.074 1.00 91.00 102 MET A CA 1
ATOM 805 C C . MET A 1 102 ? 4.060 0.934 -19.507 1.00 91.00 102 MET A C 1
ATOM 807 O O . MET A 1 102 ? 5.026 1.078 -20.251 1.00 91.00 102 MET A O 1
ATOM 811 N N . ALA A 1 103 ? 2.919 0.400 -19.951 1.00 92.75 103 ALA A N 1
ATOM 812 C CA . ALA A 1 103 ? 2.713 0.019 -21.349 1.00 92.75 103 ALA A CA 1
ATOM 813 C C . ALA A 1 103 ? 2.775 1.232 -22.295 1.00 92.75 103 ALA A C 1
ATOM 815 O O . ALA A 1 103 ? 3.433 1.170 -23.334 1.00 92.75 103 ALA A O 1
ATOM 816 N N . ILE A 1 104 ? 2.152 2.355 -21.918 1.00 94.56 104 ILE A N 1
ATOM 817 C CA . ILE A 1 104 ? 2.257 3.615 -22.672 1.00 94.56 104 ILE A CA 1
ATOM 818 C C . ILE A 1 104 ? 3.709 4.107 -22.671 1.00 94.56 104 ILE A C 1
ATOM 820 O O . ILE A 1 104 ? 4.225 4.492 -23.719 1.00 94.56 104 ILE A O 1
ATOM 824 N N . MET A 1 105 ? 4.391 4.062 -21.526 1.00 93.25 105 MET A N 1
ATOM 825 C CA . MET A 1 105 ? 5.792 4.470 -21.418 1.00 93.25 105 MET A CA 1
ATOM 826 C C . MET A 1 105 ? 6.706 3.639 -22.324 1.00 93.25 105 MET A C 1
ATOM 828 O O . MET A 1 105 ? 7.487 4.220 -23.068 1.00 93.25 105 MET A O 1
ATOM 832 N N . ASN A 1 106 ? 6.551 2.314 -22.335 1.00 90.25 106 ASN A N 1
ATOM 833 C CA . ASN A 1 106 ? 7.321 1.399 -23.185 1.00 90.25 106 ASN A CA 1
ATOM 834 C C . ASN A 1 106 ? 7.097 1.619 -24.686 1.00 90.25 106 ASN A C 1
ATOM 836 O O . ASN A 1 106 ? 7.977 1.323 -25.488 1.00 90.25 106 ASN A O 1
ATOM 840 N N . HIS A 1 107 ? 5.926 2.123 -25.083 1.00 94.19 107 HIS A N 1
ATOM 841 C CA . HIS A 1 107 ? 5.656 2.450 -26.482 1.00 94.19 107 HIS A CA 1
ATOM 842 C C . HIS A 1 107 ? 6.331 3.757 -26.931 1.00 94.19 107 HIS A C 1
ATOM 844 O O . HIS A 1 107 ? 6.652 3.903 -28.107 1.00 94.19 107 HIS A O 1
ATOM 850 N N . ASN A 1 108 ? 6.533 4.709 -26.013 1.00 94.12 108 ASN A N 1
ATOM 851 C CA . ASN A 1 108 ? 6.958 6.074 -26.343 1.00 94.12 108 ASN A CA 1
ATOM 852 C C . ASN A 1 108 ? 8.404 6.401 -25.934 1.00 94.12 108 ASN A C 1
ATOM 854 O O . ASN A 1 108 ? 8.967 7.368 -26.442 1.00 94.12 108 ASN A O 1
ATOM 858 N N . PHE A 1 109 ? 9.000 5.634 -25.019 1.00 93.56 109 PHE A N 1
ATOM 859 C CA . PHE A 1 109 ? 10.309 5.908 -24.423 1.00 93.56 109 PHE A CA 1
ATOM 860 C C . PHE A 1 109 ? 11.146 4.633 -24.315 1.00 93.56 109 PHE A C 1
ATOM 862 O O . PHE A 1 109 ? 10.617 3.534 -24.151 1.00 93.56 109 PHE A O 1
ATOM 869 N N . SER A 1 110 ? 12.468 4.786 -24.354 1.00 90.69 110 SER A N 1
ATOM 870 C CA . SER A 1 110 ? 13.395 3.698 -24.050 1.00 90.69 110 SER A CA 1
ATOM 871 C C . SER A 1 110 ? 13.515 3.518 -22.537 1.00 90.69 110 SER A C 1
ATOM 873 O O . SER A 1 110 ? 13.545 4.488 -21.778 1.00 90.69 110 SER A O 1
ATOM 875 N N . SER A 1 111 ? 13.707 2.281 -22.078 1.00 82.25 111 SER A N 1
ATOM 876 C CA . SER A 1 111 ? 13.969 1.978 -20.662 1.00 82.25 111 SER A CA 1
ATOM 877 C C . SER A 1 111 ? 15.257 2.627 -20.125 1.00 82.25 111 SER A C 1
ATOM 879 O O . SER A 1 111 ? 15.462 2.743 -18.914 1.00 82.25 111 SER A O 1
ATOM 881 N N . THR A 1 112 ? 16.142 3.089 -21.015 1.00 88.19 112 THR A N 1
ATOM 882 C CA . THR A 1 112 ? 17.348 3.843 -20.657 1.00 88.19 112 THR A CA 1
ATOM 883 C C . THR A 1 112 ? 17.068 5.298 -20.296 1.00 88.19 112 THR A C 1
ATOM 885 O O . THR A 1 112 ? 17.886 5.893 -19.585 1.00 88.19 112 THR A O 1
ATOM 888 N N . ASP A 1 113 ? 15.939 5.850 -20.747 1.00 91.31 113 ASP A N 1
ATOM 889 C CA . ASP A 1 113 ? 15.608 7.265 -20.617 1.00 91.31 113 ASP A CA 1
ATOM 890 C C . ASP A 1 113 ? 15.406 7.655 -19.152 1.00 91.31 113 ASP A C 1
ATOM 892 O O . ASP A 1 113 ? 14.766 6.952 -18.365 1.00 91.31 113 ASP A O 1
ATOM 896 N N . LEU A 1 114 ? 15.939 8.820 -18.773 1.00 92.00 114 LEU A N 1
ATOM 897 C CA . LEU A 1 114 ? 15.835 9.315 -17.399 1.00 92.00 114 LEU A CA 1
ATOM 898 C C . LEU A 1 114 ? 14.371 9.493 -16.978 1.00 92.00 114 LEU A C 1
ATOM 900 O O . LEU A 1 114 ? 14.002 9.126 -15.865 1.00 92.00 114 LEU A O 1
ATOM 904 N N . PHE A 1 115 ? 13.536 10.020 -17.877 1.00 92.56 115 PHE A N 1
ATOM 905 C CA . PHE A 1 115 ? 12.111 10.204 -17.617 1.00 92.56 115 PHE A CA 1
ATOM 906 C C . PHE A 1 115 ? 11.401 8.867 -17.366 1.00 92.56 115 PHE A C 1
ATOM 908 O O . PHE A 1 115 ? 10.678 8.752 -16.378 1.00 92.56 115 PHE A O 1
ATOM 915 N N . TYR A 1 116 ? 11.679 7.840 -18.180 1.00 91.06 116 TYR A N 1
ATOM 916 C CA . TYR A 1 116 ? 11.140 6.491 -17.987 1.00 91.06 116 TYR A CA 1
ATOM 917 C C . TYR A 1 116 ? 11.471 5.952 -16.592 1.00 91.06 116 TYR A C 1
ATOM 919 O O . TYR A 1 116 ? 10.575 5.548 -15.857 1.00 91.06 116 TYR A O 1
ATOM 927 N N . LYS A 1 117 ? 12.744 6.021 -16.183 1.00 88.75 117 LYS A N 1
ATOM 928 C CA . LYS A 1 117 ? 13.197 5.523 -14.872 1.00 88.75 117 LYS A CA 1
ATOM 929 C C . LYS A 1 117 ? 12.561 6.267 -13.700 1.00 88.75 117 LYS A C 1
ATOM 931 O O . LYS A 1 117 ? 12.250 5.658 -12.680 1.00 88.75 117 LYS A O 1
ATOM 936 N N . ILE A 1 118 ? 12.373 7.582 -13.831 1.00 90.06 118 ILE A N 1
ATOM 937 C CA . ILE A 1 118 ? 11.681 8.379 -12.812 1.00 90.06 118 ILE A CA 1
ATOM 938 C C . ILE A 1 118 ? 10.231 7.910 -12.683 1.00 90.06 118 ILE A C 1
ATOM 940 O O . ILE A 1 118 ? 9.767 7.710 -11.562 1.00 90.06 118 ILE A O 1
ATOM 944 N N . VAL A 1 119 ? 9.529 7.715 -13.804 1.00 91.31 119 VAL A N 1
ATOM 945 C CA . VAL A 1 119 ? 8.139 7.237 -13.799 1.00 91.31 119 VAL A CA 1
ATOM 946 C C . VAL A 1 119 ? 8.047 5.838 -13.193 1.00 91.31 119 VAL A C 1
ATOM 948 O O . VAL A 1 119 ? 7.251 5.652 -12.280 1.00 91.31 119 VAL A O 1
ATOM 951 N N . ASP A 1 120 ? 8.898 4.903 -13.616 1.00 86.31 120 ASP A N 1
ATOM 952 C CA . ASP A 1 120 ? 8.930 3.518 -13.122 1.00 86.31 120 ASP A CA 1
ATOM 953 C C . ASP A 1 120 ? 9.066 3.445 -11.586 1.00 86.31 120 ASP A C 1
ATOM 955 O O . ASP A 1 120 ? 8.348 2.711 -10.911 1.00 86.31 120 ASP A O 1
ATOM 959 N N . ILE A 1 121 ? 9.920 4.293 -10.999 1.00 86.88 121 ILE A N 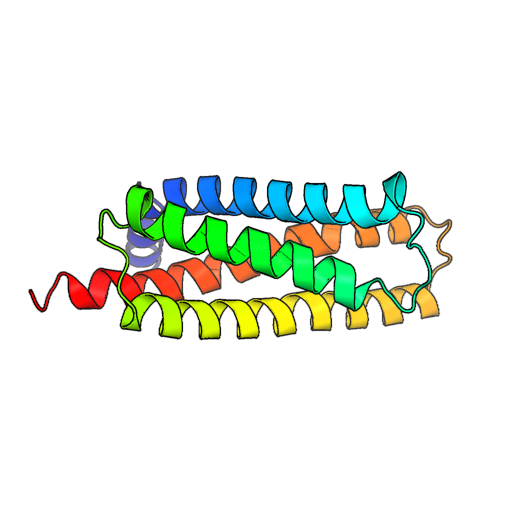1
ATOM 960 C CA . ILE A 1 121 ? 10.146 4.322 -9.545 1.00 86.88 121 ILE A CA 1
ATOM 961 C C . ILE A 1 121 ? 9.056 5.112 -8.798 1.00 86.88 121 ILE A C 1
ATOM 963 O O . ILE A 1 121 ? 8.655 4.735 -7.695 1.00 86.88 121 ILE A O 1
ATOM 967 N N . MET A 1 122 ? 8.599 6.243 -9.344 1.00 90.19 122 MET A N 1
ATOM 968 C CA . MET A 1 122 ? 7.680 7.153 -8.643 1.00 90.19 122 MET A CA 1
ATOM 969 C C . MET A 1 122 ? 6.216 6.748 -8.762 1.00 90.19 122 MET A C 1
ATOM 971 O O . MET A 1 122 ? 5.428 7.041 -7.859 1.00 90.19 122 MET A O 1
ATOM 975 N N . LEU A 1 123 ? 5.831 6.083 -9.849 1.00 92.00 123 LEU A N 1
ATOM 976 C CA . LEU A 1 123 ? 4.440 5.754 -10.120 1.00 92.00 123 LEU A CA 1
ATOM 977 C C . LEU A 1 123 ? 3.814 4.867 -9.027 1.00 92.00 123 LEU A C 1
ATOM 979 O O . LEU A 1 123 ? 2.764 5.262 -8.507 1.00 92.00 123 LEU A O 1
ATOM 983 N N . PRO A 1 124 ? 4.439 3.756 -8.577 1.00 89.19 124 PRO A N 1
ATOM 984 C CA . PRO A 1 124 ? 3.876 2.931 -7.506 1.00 89.19 124 PRO A CA 1
ATOM 985 C C . PRO A 1 124 ? 3.681 3.704 -6.195 1.00 89.19 124 PRO A C 1
ATOM 987 O O . PRO A 1 124 ? 2.679 3.518 -5.496 1.00 89.19 124 PRO A O 1
ATOM 990 N N . LEU A 1 125 ? 4.603 4.617 -5.872 1.00 91.25 125 LEU A N 1
ATOM 991 C CA . LEU A 1 125 ? 4.515 5.468 -4.686 1.00 91.25 125 LEU A CA 1
ATOM 992 C C . LEU A 1 125 ? 3.334 6.443 -4.786 1.00 91.25 125 LEU A C 1
ATOM 994 O O . LEU A 1 125 ? 2.541 6.552 -3.850 1.00 91.25 125 LEU A O 1
ATOM 998 N N . ILE A 1 126 ? 3.185 7.124 -5.925 1.00 94.50 126 ILE A N 1
ATOM 999 C CA . ILE A 1 126 ? 2.091 8.076 -6.165 1.00 94.50 126 ILE A CA 1
ATOM 1000 C C . ILE A 1 126 ? 0.736 7.362 -6.093 1.00 94.50 126 ILE A C 1
ATOM 1002 O O . ILE A 1 126 ? -0.164 7.812 -5.376 1.00 94.50 126 ILE A O 1
ATOM 1006 N N . LEU A 1 127 ? 0.595 6.222 -6.776 1.00 94.88 127 LEU A N 1
ATOM 1007 C CA . LEU A 1 127 ? -0.630 5.420 -6.749 1.00 94.88 127 LEU A CA 1
ATOM 1008 C C . LEU A 1 127 ? -0.930 4.890 -5.342 1.00 94.88 127 LEU A C 1
ATOM 1010 O O . LEU A 1 127 ? -2.087 4.881 -4.911 1.00 94.88 127 LEU A O 1
ATOM 1014 N N . THR A 1 128 ? 0.099 4.521 -4.577 1.00 92.38 128 THR A N 1
ATOM 1015 C CA . THR A 1 128 ? -0.058 4.132 -3.171 1.00 92.38 128 THR A CA 1
ATOM 1016 C C . THR A 1 128 ? -0.592 5.285 -2.329 1.00 92.38 128 THR A C 1
ATOM 1018 O O . THR A 1 128 ? -1.537 5.083 -1.573 1.00 92.38 128 THR A O 1
ATOM 1021 N N . CYS A 1 129 ? -0.058 6.500 -2.474 1.00 93.31 129 CYS A N 1
ATOM 1022 C CA . CYS A 1 129 ? -0.549 7.675 -1.751 1.00 93.31 129 CYS A CA 1
ATOM 1023 C C . CYS A 1 129 ? -2.032 7.954 -2.041 1.00 93.31 129 CYS A C 1
ATOM 1025 O O . CYS A 1 129 ? -2.806 8.209 -1.117 1.00 93.31 129 CYS A O 1
ATOM 1027 N N . ILE A 1 130 ? -2.448 7.857 -3.307 1.00 94.31 130 ILE A N 1
ATOM 1028 C CA . ILE A 1 130 ? -3.846 8.058 -3.714 1.00 94.31 130 ILE A CA 1
ATOM 1029 C C . ILE A 1 130 ? -4.741 6.969 -3.112 1.00 94.31 130 ILE A C 1
ATOM 1031 O O . ILE A 1 130 ? -5.751 7.258 -2.464 1.00 94.31 130 ILE A O 1
ATOM 1035 N N . THR A 1 131 ? -4.364 5.703 -3.286 1.00 94.94 131 THR A N 1
ATOM 1036 C CA . THR A 1 131 ? -5.173 4.574 -2.810 1.00 94.94 131 THR A CA 1
ATOM 1037 C C . THR A 1 131 ? -5.196 4.460 -1.288 1.00 94.94 131 THR A C 1
ATOM 1039 O O . THR A 1 131 ? -6.186 3.988 -0.735 1.00 94.94 131 THR A O 1
ATOM 1042 N N . LEU A 1 132 ? -4.173 4.953 -0.586 1.00 94.81 132 LEU A N 1
ATOM 1043 C CA . LEU A 1 132 ? -4.145 5.046 0.873 1.00 94.81 132 LEU A CA 1
ATOM 1044 C C . LEU A 1 132 ? -5.276 5.936 1.405 1.00 94.81 132 LEU A C 1
ATOM 1046 O O . LEU A 1 132 ? -5.926 5.580 2.388 1.00 94.81 132 LEU A O 1
ATOM 1050 N N . VAL A 1 133 ? -5.553 7.067 0.749 1.00 93.25 133 VAL A N 1
ATOM 1051 C CA . VAL A 1 133 ? -6.653 7.964 1.140 1.00 93.25 133 VAL A CA 1
ATOM 1052 C C . VAL A 1 133 ? -8.001 7.256 0.997 1.00 93.25 133 VAL A C 1
ATOM 1054 O O . VAL A 1 133 ? -8.821 7.292 1.917 1.00 93.25 133 VAL A O 1
ATOM 1057 N N . LEU A 1 134 ? -8.213 6.557 -0.121 1.00 93.25 134 LEU A N 1
ATOM 1058 C CA . LEU A 1 134 ? -9.425 5.763 -0.352 1.00 93.25 134 LEU A CA 1
ATOM 1059 C C . LEU A 1 134 ? -9.564 4.644 0.685 1.00 93.25 134 LEU A C 1
ATOM 1061 O O . LEU A 1 134 ? -10.637 4.441 1.256 1.00 93.25 134 LEU A O 1
ATOM 1065 N N . GLN A 1 135 ? -8.458 3.965 0.987 1.00 95.81 135 GLN A N 1
ATOM 1066 C CA . GLN A 1 135 ? -8.409 2.910 1.989 1.00 95.81 135 GLN A CA 1
ATOM 1067 C C . GLN A 1 135 ? -8.748 3.445 3.387 1.00 95.81 135 GLN A C 1
ATOM 1069 O O . GLN A 1 135 ? -9.500 2.799 4.110 1.00 95.81 135 GLN A O 1
ATOM 1074 N N . PHE A 1 136 ? -8.253 4.627 3.764 1.00 95.25 136 PHE A N 1
ATOM 1075 C CA . PHE A 1 136 ? -8.581 5.262 5.044 1.00 95.25 136 PHE A CA 1
ATOM 1076 C C . PHE A 1 136 ? -10.075 5.577 5.162 1.00 95.25 136 PHE A C 1
ATOM 1078 O O . PHE A 1 136 ? -10.681 5.344 6.209 1.00 95.25 136 PHE A O 1
ATOM 1085 N N . ILE A 1 137 ? -10.688 6.089 4.091 1.00 93.31 137 ILE A N 1
ATOM 1086 C CA . ILE A 1 137 ? -12.132 6.351 4.050 1.00 93.31 137 ILE A CA 1
ATOM 1087 C C . ILE A 1 137 ? -12.901 5.040 4.242 1.00 93.31 137 ILE A C 1
ATOM 1089 O O . ILE A 1 137 ? -13.765 4.965 5.115 1.00 93.31 137 ILE A O 1
ATOM 1093 N N . ALA A 1 138 ? -12.546 3.992 3.496 1.00 95.19 138 ALA A N 1
ATOM 1094 C CA . ALA A 1 138 ? -13.180 2.684 3.622 1.00 95.19 138 ALA A CA 1
ATOM 1095 C C . ALA A 1 138 ? -13.000 2.086 5.028 1.00 95.19 138 ALA A C 1
ATOM 1097 O O . ALA A 1 138 ? -13.955 1.593 5.620 1.00 95.19 138 ALA A O 1
ATOM 1098 N N . PHE A 1 139 ? -11.806 2.187 5.612 1.00 95.06 139 PHE A N 1
ATOM 1099 C CA . PHE A 1 139 ? -11.542 1.682 6.958 1.00 95.06 139 PHE A CA 1
ATOM 1100 C C . PHE A 1 139 ? -12.300 2.478 8.024 1.00 95.06 139 PHE A C 1
ATOM 1102 O O . PHE A 1 139 ? -12.840 1.880 8.950 1.00 95.06 139 PHE A O 1
ATOM 1109 N N . ASN A 1 140 ? -12.448 3.797 7.881 1.00 92.69 140 ASN A N 1
ATOM 1110 C CA . ASN A 1 140 ? -13.323 4.559 8.773 1.00 92.69 140 ASN A CA 1
ATOM 1111 C C . ASN A 1 140 ? -14.768 4.049 8.714 1.00 92.69 140 ASN A C 1
ATOM 1113 O O . ASN A 1 140 ? -15.400 3.940 9.760 1.00 92.69 140 ASN A O 1
ATOM 1117 N N . LEU A 1 141 ? -15.278 3.706 7.528 1.00 91.06 141 LEU A N 1
ATOM 1118 C CA . LEU A 1 141 ? -16.616 3.126 7.393 1.00 91.06 141 LEU A CA 1
ATOM 1119 C C . LEU A 1 141 ? -16.705 1.732 8.022 1.00 91.06 141 LEU A C 1
ATOM 1121 O O . LEU A 1 141 ? -17.706 1.428 8.650 1.00 91.06 141 LEU A O 1
ATOM 1125 N N . ILE A 1 142 ? -15.669 0.901 7.894 1.00 93.19 142 ILE A N 1
ATOM 1126 C CA . ILE A 1 142 ? -15.662 -0.474 8.418 1.00 93.19 142 ILE A CA 1
ATOM 1127 C C . ILE A 1 142 ? -15.542 -0.505 9.947 1.00 93.19 142 ILE A C 1
ATOM 1129 O O . ILE A 1 142 ? -16.233 -1.283 10.605 1.00 93.19 142 ILE A O 1
ATOM 1133 N N . PHE A 1 143 ? -14.649 0.310 10.510 1.00 89.75 143 PHE A N 1
ATOM 1134 C CA . PHE A 1 143 ? -14.277 0.237 11.923 1.00 89.75 143 PHE A CA 1
ATOM 1135 C C . PHE A 1 143 ? -15.076 1.211 12.802 1.00 89.75 143 PHE A C 1
ATOM 1137 O O . PHE A 1 143 ? -15.567 0.799 13.849 1.00 89.75 143 PHE A O 1
ATOM 1144 N N . LYS A 1 144 ? -15.306 2.464 12.374 1.00 82.25 144 LYS A N 1
ATOM 1145 C CA . LYS A 1 144 ? -16.060 3.441 13.194 1.00 82.25 144 LYS A CA 1
ATOM 1146 C C . LYS A 1 144 ? -17.572 3.243 13.152 1.00 82.25 144 LYS A C 1
ATOM 1148 O O . LYS A 1 144 ? -18.261 3.693 14.062 1.00 82.25 144 LYS A O 1
ATOM 1153 N N . SER A 1 145 ? -18.122 2.584 12.128 1.00 62.31 145 SER A N 1
ATOM 1154 C CA . SER A 1 145 ? -19.559 2.273 12.121 1.00 62.31 145 SER A CA 1
ATOM 1155 C C . SER A 1 145 ? -19.939 1.247 13.191 1.00 62.31 145 SER A C 1
ATOM 1157 O O . SER A 1 145 ? -21.110 1.163 13.544 1.00 62.31 145 SER A O 1
ATOM 1159 N N . LYS A 1 146 ? -18.979 0.447 13.679 1.00 57.41 146 LYS A N 1
ATOM 1160 C CA . LYS A 1 146 ? -19.223 -0.585 14.693 1.00 57.41 146 LYS A CA 1
ATOM 1161 C C . LYS A 1 146 ? -19.135 -0.076 16.125 1.00 57.41 146 LYS A C 1
ATOM 1163 O O . LYS A 1 146 ? -19.944 -0.513 16.925 1.00 57.41 146 LYS A O 1
ATOM 1168 N N . GLU A 1 147 ? -18.254 0.879 16.424 1.00 54.81 147 GLU A N 1
ATOM 1169 C CA . GLU A 1 147 ? -18.190 1.516 17.755 1.00 54.81 147 GLU A CA 1
ATOM 1170 C C . GLU A 1 147 ? -19.494 2.216 18.166 1.00 54.81 147 GLU A C 1
ATOM 1172 O O . GLU A 1 147 ? -19.722 2.436 19.344 1.00 54.81 147 GLU A O 1
ATOM 1177 N N . LYS A 1 148 ? -20.355 2.594 17.212 1.00 49.81 148 LYS A N 1
ATOM 1178 C CA . LYS A 1 148 ? -21.659 3.208 17.513 1.00 49.81 148 LYS A CA 1
ATOM 1179 C C . LYS A 1 148 ? -22.780 2.210 17.819 1.00 49.81 148 LYS A C 1
ATOM 1181 O O . LYS A 1 148 ? -23.846 2.649 18.237 1.00 49.81 148 LYS A O 1
ATOM 1186 N N . ASN A 1 149 ? -22.567 0.925 17.545 1.00 44.25 149 ASN A N 1
ATOM 1187 C CA . ASN A 1 149 ? -23.589 -0.122 17.643 1.00 44.25 149 ASN A CA 1
ATOM 1188 C C . ASN A 1 149 ? -23.268 -1.162 18.736 1.00 44.25 149 ASN A C 1
ATOM 1190 O O . ASN A 1 149 ? -23.952 -2.182 18.810 1.00 44.25 149 ASN A O 1
ATOM 1194 N N . GLU A 1 150 ? -22.226 -0.919 19.533 1.00 41.94 150 GLU A N 1
ATOM 1195 C CA . GLU A 1 150 ? -21.872 -1.638 20.766 1.00 41.94 150 GLU A CA 1
ATOM 1196 C C . GLU A 1 150 ? -21.999 -0.660 21.942 1.00 41.94 150 GLU A C 1
ATOM 1198 O O . GLU A 1 150 ? -22.409 -1.116 23.030 1.00 41.94 150 GLU A O 1
#

Sequence (150 aa):
MLSKIKKTFLTKSFLTFCIIGGLAYLLHQGIYLLYTKTFGFYDDKNHLISTAIAFTVASIFTYFANAKFTYDTKAKSDTAIKSLVVFIVKFVITEGLTLGIMAIMNHNFSSTDLFYKIVDIMLPLILTCITLVLQFIAFNLIFKSKEKNE

Foldseek 3Di:
DVVVVCVLCVDPLNVQLVVLLVVLVVQLVVQLCCVVPVVVPPDPVCSVVSSVVSLVVSLVSSQVSSCCPRQNHDDDPQLVVLSVVLSVVLCCQLVVVLVVVLVVCVVPHDCPDPVSVCCNVCSSVVSSVVSSVVSSVSSCVSRVVVVVVD

Secondary structure (DSSP, 8-state):
-HHHHHHHHSSHHHHHHHHHHHHHHHHHHHHHHHHHHTS---SGGGHHHHHHHHHHHHHHHHHHHIIIIIS-----HHHHHHHHHHHHHHHHHHHHHHHHHHHHHHHHS-TTSHHHHHHHHHHHHHHHHHHHHHHHHHHHHHHHHHHT--

Radius of gyration: 17.33 Å; chains: 1; bounding box: 41×38×47 Å

pLDDT: mean 85.8, std 14.6, range [41.94, 98.06]